Protein AF-A0A6A3IRJ7-F1 (afdb_monomer)

Foldseek 3Di:
DDPVVVVVVVVDDDDAQVVLLVVLLVPDPPDQLSVQCVVVVDSGNVVSVVSSVVRVVVVVVVVVPPPPPPPPPDDDD

Organism: NCBI:txid129364

Mean predicted aligned error: 10.69 Å

Radius of gyration: 22.79 Å; Cα contacts (8 Å, |Δi|>4): 42; chains: 1; bounding box: 54×31×72 Å

Structure (mmCIF, N/CA/C/O backbone):
data_AF-A0A6A3IRJ7-F1
#
_entry.id   AF-A0A6A3IRJ7-F1
#
loop_
_atom_site.group_PDB
_atom_site.id
_atom_site.type_symbol
_atom_site.label_atom_id
_atom_site.label_alt_id
_atom_site.label_comp_id
_atom_site.label_asym_id
_atom_site.label_entity_id
_atom_site.label_seq_id
_atom_site.pdbx_PDB_ins_code
_atom_site.Cartn_x
_atom_site.Cartn_y
_atom_site.Cartn_z
_atom_site.occupancy
_atom_site.B_iso_or_equiv
_atom_site.auth_seq_id
_atom_site.auth_comp_id
_atom_site.auth_asym_id
_atom_site.auth_atom_id
_atom_site.pdbx_PDB_model_num
ATOM 1 N N . MET A 1 1 ? -24.040 21.210 24.553 1.00 64.31 1 MET A N 1
ATOM 2 C CA . MET A 1 1 ? -23.174 20.323 23.750 1.00 64.31 1 MET A CA 1
ATOM 3 C C . MET A 1 1 ? -22.305 21.239 22.903 1.00 64.31 1 MET A C 1
ATOM 5 O O . MET A 1 1 ? -22.872 22.071 22.209 1.00 64.31 1 MET A O 1
ATOM 9 N N . GLU A 1 2 ? -20.982 21.217 23.063 1.00 84.38 2 GLU A N 1
ATOM 10 C CA . GLU A 1 2 ? -20.075 22.076 22.283 1.00 84.38 2 GLU A CA 1
ATOM 11 C C . GLU A 1 2 ? -19.898 21.549 20.853 1.00 84.38 2 GLU A C 1
ATOM 13 O O . GLU A 1 2 ? -19.979 20.342 20.627 1.00 84.38 2 GLU A O 1
ATOM 18 N N . LEU A 1 3 ? -19.656 22.450 19.894 1.00 88.38 3 LEU A N 1
ATOM 19 C CA . LEU A 1 3 ? -19.544 22.137 18.462 1.00 88.38 3 LEU A CA 1
ATOM 20 C C . LEU A 1 3 ? -18.518 21.028 18.178 1.00 88.38 3 LEU A C 1
ATOM 22 O O . LEU A 1 3 ? -18.807 20.113 17.415 1.00 88.38 3 LEU A O 1
ATOM 26 N N . HIS A 1 4 ? -17.376 21.048 18.867 1.00 82.25 4 HIS A N 1
ATOM 27 C CA . HIS A 1 4 ? -16.323 20.043 18.710 1.00 82.25 4 HIS A CA 1
ATOM 28 C C . HIS A 1 4 ? -16.778 18.624 19.102 1.00 82.25 4 HIS A C 1
ATOM 30 O O . HIS A 1 4 ? -16.330 17.643 18.515 1.00 82.25 4 HIS A O 1
ATOM 36 N N . ASN A 1 5 ? -17.701 18.496 20.062 1.00 80.44 5 ASN A N 1
ATOM 37 C CA . ASN A 1 5 ? -18.254 17.200 20.462 1.00 80.44 5 ASN A CA 1
ATOM 38 C C . ASN A 1 5 ? -19.258 16.678 19.430 1.00 80.44 5 ASN A C 1
ATOM 40 O O . ASN A 1 5 ? -19.385 15.468 19.260 1.00 80.44 5 ASN A O 1
ATOM 44 N N . LEU A 1 6 ? -19.954 17.578 18.728 1.00 82.56 6 LEU A N 1
ATOM 45 C CA . LEU A 1 6 ? -20.822 17.207 17.614 1.00 82.56 6 LEU A CA 1
ATOM 46 C C . LEU A 1 6 ? -19.994 16.797 16.390 1.00 82.56 6 LEU A C 1
ATOM 48 O O . LEU A 1 6 ? -20.290 15.776 15.778 1.00 82.56 6 LEU A O 1
ATOM 52 N N . GLU A 1 7 ? -18.930 17.535 16.071 1.00 79.75 7 GLU A N 1
ATOM 53 C CA . GLU A 1 7 ? -17.998 17.179 14.993 1.00 79.75 7 GLU A CA 1
ATOM 54 C C . GLU A 1 7 ? -17.341 15.817 15.234 1.00 79.75 7 GLU A C 1
ATOM 56 O O . GLU A 1 7 ? -17.358 14.965 14.346 1.00 79.75 7 GLU A O 1
ATOM 61 N N . ALA A 1 8 ? -16.849 15.561 16.450 1.00 80.38 8 ALA A N 1
ATOM 62 C CA . ALA A 1 8 ? -16.272 14.267 16.810 1.00 80.38 8 ALA A CA 1
ATOM 63 C C . ALA A 1 8 ? -17.294 13.119 16.721 1.00 80.38 8 ALA A C 1
ATOM 65 O O . ALA A 1 8 ? -16.955 12.026 16.271 1.00 80.38 8 ALA A O 1
ATOM 66 N N . ALA A 1 9 ? -18.553 13.363 17.101 1.00 79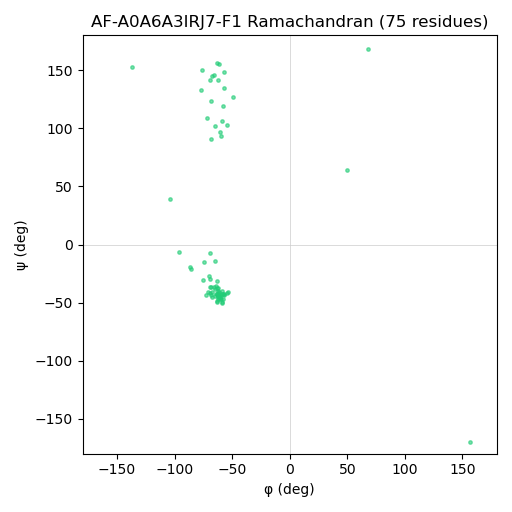.06 9 ALA A N 1
ATOM 67 C CA . ALA A 1 9 ? -19.623 12.371 16.992 1.00 79.06 9 ALA A CA 1
ATOM 68 C C . ALA A 1 9 ? -20.016 12.068 15.533 1.00 79.06 9 ALA A C 1
ATOM 70 O O . ALA A 1 9 ? -20.438 10.952 15.233 1.00 79.06 9 ALA A O 1
ATOM 71 N N . MET A 1 10 ? -19.868 13.040 14.626 1.00 82.56 10 MET A N 1
ATOM 72 C CA . MET A 1 10 ? -20.157 12.877 13.196 1.00 82.56 10 MET A CA 1
ATOM 73 C C . MET A 1 10 ? -18.986 12.296 12.394 1.00 82.56 10 MET A C 1
ATOM 75 O O . MET A 1 10 ? -19.216 11.744 11.321 1.00 82.56 10 MET A O 1
ATOM 79 N N . ALA A 1 11 ? -17.749 12.395 12.893 1.00 82.12 11 ALA A N 1
ATOM 80 C CA . ALA A 1 11 ? -16.548 11.946 12.182 1.00 82.12 11 ALA A CA 1
ATOM 81 C C . ALA A 1 11 ? -16.493 10.421 11.945 1.00 82.12 11 ALA A C 1
ATOM 83 O O . ALA A 1 11 ? -15.710 9.958 11.116 1.00 82.12 11 ALA A O 1
ATOM 84 N N . GLY A 1 12 ? -17.339 9.646 12.634 1.00 80.31 12 GLY A N 1
ATOM 85 C CA . GLY A 1 12 ? -17.324 8.187 12.579 1.00 80.31 12 GLY A CA 1
ATOM 86 C C . GLY A 1 12 ? -16.063 7.595 13.215 1.00 80.31 12 GLY A C 1
ATOM 87 O O . GLY A 1 12 ? -15.105 8.292 13.548 1.00 80.31 12 GLY A O 1
ATOM 88 N N . ALA A 1 13 ? -16.060 6.280 13.431 1.00 85.19 13 ALA A N 1
ATOM 89 C CA . ALA A 1 13 ? -14.861 5.607 13.918 1.00 85.19 13 ALA A CA 1
ATOM 90 C C . ALA A 1 13 ? -13.775 5.591 12.820 1.00 85.19 13 ALA A C 1
ATOM 92 O O . ALA A 1 13 ? -14.104 5.371 11.650 1.00 85.19 13 ALA A O 1
ATOM 93 N N . PRO A 1 14 ? -12.486 5.771 13.167 1.00 86.94 14 PRO A N 1
ATOM 94 C CA . PRO A 1 14 ? -11.394 5.578 12.220 1.00 86.94 14 PRO A CA 1
ATOM 95 C C . PRO A 1 14 ? -11.403 4.166 11.624 1.00 86.94 14 PRO A C 1
ATOM 97 O O . PRO A 1 14 ? -11.759 3.195 12.291 1.00 86.94 14 PRO A O 1
ATOM 100 N N . LEU A 1 15 ? -10.950 4.043 10.376 1.00 93.81 15 LEU A N 1
ATOM 101 C CA . LEU A 1 15 ? -10.781 2.748 9.717 1.00 93.81 15 LEU A CA 1
ATOM 102 C C . LEU A 1 15 ? -9.690 1.911 10.409 1.00 93.81 15 LEU A C 1
ATOM 104 O O . LEU A 1 15 ? -8.675 2.458 10.858 1.00 93.81 15 LEU A O 1
ATOM 108 N N . SER A 1 16 ? -9.872 0.585 10.440 1.00 96.81 16 SER A N 1
ATOM 109 C CA . SER A 1 16 ? -8.836 -0.343 10.911 1.00 96.81 16 SER A CA 1
ATOM 110 C C . SER A 1 16 ? -7.594 -0.290 10.016 1.00 96.81 16 SER A C 1
ATOM 112 O O . SER A 1 16 ? -7.673 0.097 8.847 1.00 96.81 16 SER A O 1
ATOM 114 N N . GLU A 1 17 ? -6.434 -0.674 10.554 1.00 97.56 17 GLU A N 1
ATOM 115 C CA . GLU A 1 17 ? -5.194 -0.743 9.767 1.00 97.56 17 GLU A CA 1
ATOM 116 C C . GLU A 1 17 ? -5.344 -1.675 8.562 1.00 97.56 17 GLU A C 1
ATOM 118 O O . GLU A 1 17 ? -4.990 -1.266 7.462 1.00 97.56 17 GLU A O 1
ATOM 123 N N . ASP A 1 18 ? -5.972 -2.845 8.719 1.00 97.75 18 ASP A N 1
ATOM 124 C CA . ASP A 1 18 ? -6.203 -3.785 7.613 1.00 97.75 18 ASP A CA 1
ATOM 125 C C . ASP A 1 18 ? -6.992 -3.152 6.460 1.00 97.75 18 ASP A C 1
ATOM 127 O O . ASP A 1 18 ? -6.638 -3.310 5.289 1.00 97.75 18 ASP A O 1
ATOM 131 N N . VAL A 1 19 ? -8.042 -2.384 6.781 1.00 97.81 19 VAL A N 1
ATOM 132 C CA . VAL A 1 19 ? -8.842 -1.675 5.772 1.00 97.81 19 VAL A CA 1
ATOM 133 C C . VAL A 1 19 ?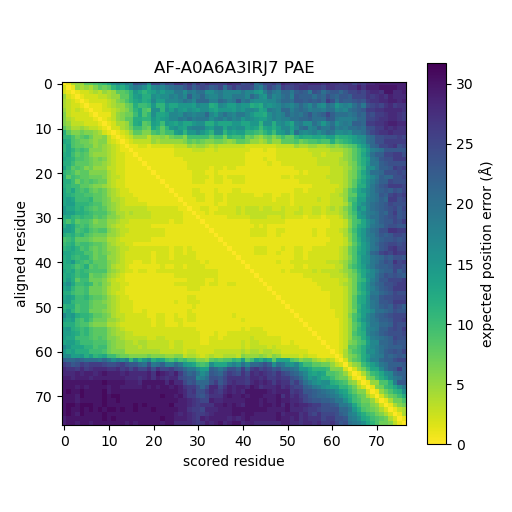 -8.011 -0.579 5.116 1.00 97.81 19 VAL A C 1
ATOM 135 O O . VAL A 1 19 ? -8.010 -0.468 3.891 1.00 97.81 19 VAL A O 1
ATOM 138 N N . LYS A 1 20 ? -7.268 0.212 5.899 1.00 97.81 20 LYS A N 1
ATOM 139 C CA . LYS A 1 20 ? -6.421 1.286 5.359 1.00 97.81 20 LYS A CA 1
ATOM 140 C C . LYS A 1 20 ? -5.321 0.744 4.449 1.00 97.81 20 LYS A C 1
ATOM 142 O O . LYS A 1 20 ? -5.113 1.298 3.374 1.00 97.81 20 LYS A O 1
ATOM 147 N N . VAL A 1 21 ? -4.645 -0.330 4.856 1.00 98.50 21 VAL A N 1
ATOM 148 C CA . VAL A 1 21 ? -3.607 -0.994 4.058 1.00 98.50 21 VAL A CA 1
ATOM 149 C C . VAL A 1 21 ? -4.206 -1.548 2.773 1.00 98.50 21 VAL A C 1
ATOM 151 O O . VAL A 1 21 ? -3.687 -1.266 1.698 1.00 98.50 21 VAL A O 1
ATOM 154 N N . THR A 1 22 ? -5.322 -2.273 2.855 1.00 98.06 22 THR A N 1
ATOM 155 C CA . THR A 1 22 ? -5.947 -2.885 1.673 1.00 98.06 22 THR A CA 1
ATOM 156 C C . THR A 1 22 ? -6.396 -1.830 0.666 1.00 98.06 22 THR A C 1
ATOM 158 O O . THR A 1 22 ? -6.070 -1.936 -0.513 1.00 98.06 22 THR A O 1
ATOM 161 N N . VAL A 1 23 ? -7.077 -0.773 1.125 1.00 98.19 23 VAL A N 1
ATOM 162 C CA . VAL A 1 23 ? -7.515 0.334 0.258 1.00 98.19 23 VAL A CA 1
ATOM 163 C C . VAL A 1 23 ? -6.321 1.067 -0.352 1.00 98.19 23 VAL A C 1
ATOM 165 O O . VAL A 1 23 ? -6.370 1.463 -1.514 1.00 98.19 23 VAL A O 1
ATOM 168 N N . PHE A 1 24 ? -5.231 1.233 0.402 1.00 98.38 24 PHE A N 1
ATOM 169 C CA . PHE A 1 24 ? -4.010 1.822 -0.135 1.00 98.38 24 PHE A CA 1
ATOM 170 C C . PHE A 1 24 ? -3.408 0.963 -1.252 1.00 98.38 24 PHE A C 1
ATOM 172 O O . PHE A 1 24 ? -3.131 1.489 -2.325 1.00 98.38 24 PHE A O 1
ATOM 179 N N . ILE A 1 25 ? -3.243 -0.346 -1.029 1.00 97.88 25 ILE A N 1
ATOM 180 C CA . ILE A 1 25 ? -2.671 -1.278 -2.017 1.00 97.88 25 ILE A CA 1
ATOM 181 C C . ILE A 1 25 ? -3.542 -1.357 -3.282 1.00 97.88 25 ILE A C 1
ATOM 183 O O . ILE A 1 25 ? -3.003 -1.369 -4.389 1.00 97.88 25 ILE A O 1
ATOM 187 N N . ASP A 1 26 ? -4.869 -1.371 -3.131 1.00 97.75 26 ASP A N 1
ATOM 188 C CA . ASP A 1 26 ? -5.822 -1.361 -4.251 1.00 97.75 26 ASP A CA 1
ATOM 189 C C . ASP A 1 26 ? -5.760 -0.047 -5.053 1.00 97.75 26 ASP A C 1
ATOM 191 O O . ASP A 1 26 ? -5.832 -0.046 -6.281 1.00 97.75 26 ASP A O 1
ATOM 195 N N . GLY A 1 27 ? -5.537 1.081 -4.370 1.00 97.69 27 GLY A N 1
ATOM 196 C CA . GLY A 1 27 ? -5.385 2.395 -4.998 1.00 97.69 27 GLY A CA 1
ATOM 197 C C . GLY A 1 27 ? -4.046 2.621 -5.714 1.00 97.69 27 GLY A C 1
ATOM 198 O O . GLY A 1 27 ? -3.921 3.570 -6.496 1.00 97.69 27 GLY A O 1
ATOM 199 N N . VAL A 1 28 ? -3.033 1.783 -5.472 1.00 97.38 28 VAL A N 1
ATOM 200 C CA . VAL A 1 28 ? -1.739 1.865 -6.164 1.00 97.38 28 VAL A CA 1
ATOM 201 C C . VAL A 1 28 ? -1.872 1.284 -7.572 1.00 97.38 28 VAL A C 1
ATOM 203 O O . VAL A 1 28 ? -2.386 0.188 -7.774 1.00 97.38 28 VAL A O 1
ATOM 206 N N . ARG A 1 29 ? -1.357 2.010 -8.575 1.00 96.25 29 ARG A N 1
ATOM 207 C CA . ARG A 1 29 ? -1.326 1.519 -9.962 1.00 96.25 29 ARG A CA 1
ATOM 208 C C . ARG A 1 29 ? -0.568 0.193 -10.036 1.00 96.25 29 ARG A C 1
ATOM 210 O O . ARG A 1 29 ? 0.540 0.093 -9.510 1.00 96.25 29 ARG A O 1
ATOM 217 N N . MET A 1 30 ? -1.132 -0.774 -10.762 1.00 96.06 30 MET A N 1
ATOM 218 C CA . MET A 1 30 ? -0.477 -2.054 -11.055 1.00 96.06 30 MET A CA 1
ATOM 219 C C . MET A 1 30 ? 0.950 -1.818 -11.573 1.00 96.06 30 MET A C 1
ATOM 221 O O . MET A 1 30 ? 1.151 -1.051 -12.519 1.00 96.06 30 MET A O 1
ATOM 225 N N . GLY A 1 31 ? 1.942 -2.462 -10.956 1.00 96.62 31 GLY A N 1
ATOM 226 C CA . GLY A 1 31 ? 3.356 -2.252 -11.274 1.00 96.62 31 GLY A CA 1
ATOM 227 C C . GLY A 1 31 ? 4.294 -2.616 -10.118 1.00 96.62 31 GLY A C 1
ATOM 228 O O . GLY A 1 31 ? 3.839 -3.197 -9.132 1.00 96.62 31 GLY A O 1
ATOM 229 N N . PRO A 1 32 ? 5.594 -2.267 -10.210 1.00 97.81 32 PRO A N 1
ATOM 230 C CA . PRO A 1 32 ? 6.605 -2.659 -9.221 1.00 97.81 32 PRO A CA 1
ATO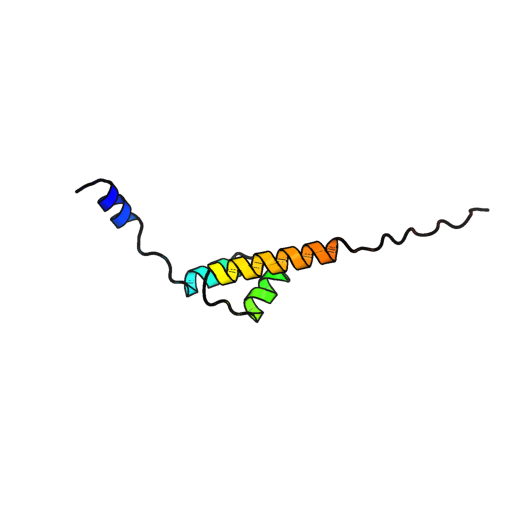M 231 C C . PRO A 1 32 ? 6.245 -2.262 -7.786 1.00 97.81 32 PRO A C 1
ATOM 233 O O . PRO A 1 32 ? 6.340 -3.084 -6.883 1.00 97.81 32 PRO A O 1
ATOM 236 N N . VAL A 1 33 ? 5.713 -1.049 -7.600 1.00 98.38 33 VAL A N 1
ATOM 237 C CA . VAL A 1 33 ? 5.258 -0.540 -6.295 1.00 98.38 33 VAL A CA 1
ATOM 238 C C . VAL A 1 33 ? 4.187 -1.441 -5.679 1.00 98.38 33 VAL A C 1
ATOM 240 O O . VAL A 1 33 ? 4.277 -1.807 -4.510 1.00 98.38 33 VAL A O 1
ATOM 243 N N . GLN A 1 34 ? 3.184 -1.841 -6.463 1.00 98.12 34 GLN A N 1
ATOM 244 C CA . GLN A 1 34 ? 2.122 -2.718 -5.976 1.00 98.12 34 GLN A CA 1
ATOM 245 C C . GLN A 1 34 ? 2.639 -4.138 -5.705 1.00 98.12 34 GLN A C 1
ATOM 247 O O . GLN A 1 34 ? 2.314 -4.726 -4.674 1.00 98.12 34 GLN A O 1
ATOM 252 N N . THR A 1 35 ? 3.489 -4.672 -6.589 1.00 98.38 35 THR A N 1
ATOM 253 C CA . THR A 1 35 ? 4.148 -5.974 -6.398 1.00 98.38 35 THR A CA 1
ATOM 254 C C . THR A 1 35 ? 4.947 -6.005 -5.097 1.00 98.38 35 THR A C 1
ATOM 256 O O . THR A 1 35 ? 4.873 -6.978 -4.347 1.00 98.38 35 THR A O 1
ATOM 259 N N . GLU A 1 36 ? 5.678 -4.933 -4.798 1.00 98.62 36 GLU A N 1
ATOM 260 C CA . GLU A 1 36 ? 6.493 -4.838 -3.591 1.00 98.62 36 GLU A CA 1
ATOM 261 C C . GLU A 1 36 ? 5.638 -4.771 -2.318 1.00 98.62 36 GLU A C 1
ATOM 263 O O . GLU A 1 36 ? 5.969 -5.408 -1.315 1.00 98.62 36 GLU A O 1
ATOM 268 N N . LEU A 1 37 ? 4.491 -4.087 -2.367 1.00 98.62 37 LEU A N 1
ATOM 269 C CA . LEU A 1 37 ? 3.520 -4.075 -1.270 1.00 98.62 37 LEU A CA 1
ATOM 270 C C . LEU A 1 37 ? 2.961 -5.475 -0.982 1.00 98.62 37 LEU A C 1
ATOM 272 O O . LEU A 1 37 ? 2.942 -5.894 0.177 1.00 98.62 37 LEU A O 1
ATOM 276 N N . PHE A 1 38 ? 2.581 -6.233 -2.017 1.00 97.94 38 PHE A N 1
ATOM 277 C CA . PHE A 1 38 ? 2.144 -7.625 -1.852 1.00 97.94 38 PHE A CA 1
ATOM 278 C C . PHE A 1 38 ? 3.259 -8.534 -1.331 1.00 97.94 38 PHE A C 1
ATOM 280 O O . PHE A 1 38 ? 2.996 -9.439 -0.541 1.00 97.94 38 PHE A O 1
ATOM 287 N N . ARG A 1 39 ? 4.511 -8.299 -1.742 1.00 98.44 39 ARG A N 1
ATOM 288 C CA . ARG A 1 39 ? 5.666 -9.086 -1.293 1.00 98.44 39 ARG A CA 1
ATOM 289 C C . ARG A 1 39 ? 5.984 -8.851 0.183 1.00 98.44 39 ARG A C 1
ATOM 291 O O . ARG A 1 39 ? 6.300 -9.804 0.896 1.00 98.44 39 ARG A O 1
ATOM 298 N N . ARG A 1 40 ? 5.950 -7.591 0.629 1.00 98.31 40 ARG A N 1
ATOM 299 C CA . ARG A 1 40 ? 6.339 -7.196 1.992 1.00 98.31 40 ARG A CA 1
ATOM 300 C C . ARG A 1 40 ? 5.213 -7.291 3.016 1.00 98.31 40 ARG A C 1
ATOM 302 O O . ARG A 1 40 ? 5.538 -7.382 4.192 1.00 98.31 40 ARG A O 1
ATOM 309 N N . GLN A 1 41 ?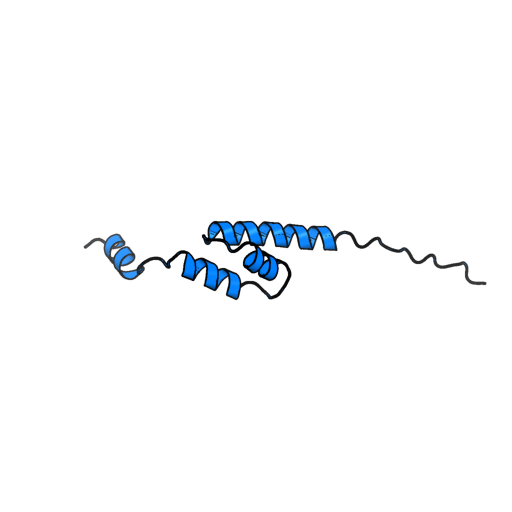 3.951 -7.317 2.581 1.00 98.00 41 GLN A N 1
ATOM 310 C CA . GLN A 1 41 ? 2.770 -7.499 3.437 1.00 98.00 41 GLN A CA 1
ATOM 311 C C . GLN A 1 41 ? 2.772 -6.553 4.657 1.00 98.00 41 GLN A C 1
ATOM 313 O O . GLN A 1 41 ? 2.887 -7.015 5.794 1.00 98.00 41 GLN A O 1
ATOM 318 N N . PRO A 1 42 ? 2.696 -5.224 4.439 1.00 98.44 42 PRO A N 1
ATOM 319 C CA . PRO A 1 42 ? 2.709 -4.260 5.533 1.00 98.44 42 PRO A CA 1
ATOM 320 C C . PRO A 1 42 ? 1.509 -4.447 6.465 1.00 98.44 42 PRO A C 1
ATOM 322 O O . PRO A 1 42 ? 0.390 -4.666 6.007 1.00 98.44 42 PRO A O 1
ATOM 325 N N . ASN A 1 43 ? 1.730 -4.286 7.770 1.00 98.00 43 ASN A N 1
ATOM 326 C CA . ASN A 1 43 ? 0.674 -4.426 8.786 1.00 98.00 43 ASN A CA 1
ATOM 327 C C . ASN A 1 43 ? 0.060 -3.079 9.189 1.00 98.00 43 ASN A C 1
ATOM 329 O O . ASN A 1 43 ? -0.889 -3.028 9.969 1.00 98.00 43 ASN A O 1
ATOM 333 N N . THR A 1 44 ? 0.625 -1.974 8.695 1.00 98.44 44 THR A N 1
ATOM 334 C CA . THR A 1 44 ? 0.129 -0.622 8.963 1.00 98.44 44 THR A CA 1
ATOM 335 C C . THR A 1 44 ? 0.137 0.230 7.704 1.00 98.44 44 THR A C 1
ATOM 337 O O . THR A 1 44 ? 0.964 0.049 6.806 1.00 98.44 44 THR A O 1
ATOM 340 N N . PHE A 1 45 ? -0.752 1.218 7.660 1.00 98.50 45 PHE A N 1
ATOM 341 C CA . PHE A 1 45 ? -0.837 2.175 6.564 1.00 98.50 45 PHE A CA 1
ATOM 342 C C . PHE A 1 45 ? 0.478 2.940 6.368 1.00 98.50 45 PHE A C 1
ATOM 344 O O . PHE A 1 45 ? 0.911 3.149 5.240 1.00 98.50 45 PHE A O 1
ATOM 351 N N . ASN A 1 46 ? 1.148 3.325 7.457 1.00 98.50 46 ASN A N 1
ATOM 352 C CA . ASN A 1 46 ? 2.412 4.058 7.376 1.00 98.50 46 ASN A CA 1
ATOM 353 C C . ASN A 1 46 ? 3.536 3.186 6.791 1.00 98.50 46 ASN A C 1
ATOM 355 O O . ASN A 1 46 ? 4.286 3.637 5.928 1.00 98.50 46 ASN A O 1
ATOM 359 N N . GLU A 1 47 ? 3.605 1.911 7.182 1.00 98.69 47 GLU A N 1
ATOM 360 C CA . GLU A 1 47 ? 4.542 0.959 6.579 1.00 98.69 47 GLU A CA 1
ATOM 361 C C . GLU A 1 47 ? 4.280 0.793 5.075 1.00 98.69 47 GLU A C 1
ATOM 363 O O . GLU A 1 47 ? 5.219 0.845 4.279 1.00 98.69 47 GLU A O 1
ATOM 368 N N . ALA A 1 48 ? 3.010 0.679 4.672 1.00 98.69 48 ALA A N 1
ATOM 369 C CA . ALA A 1 48 ? 2.629 0.607 3.264 1.00 98.69 48 ALA A CA 1
ATOM 370 C C . ALA A 1 48 ? 3.062 1.865 2.485 1.00 98.69 48 ALA A C 1
ATOM 372 O O . ALA A 1 48 ? 3.670 1.756 1.420 1.00 98.69 48 ALA A O 1
ATOM 373 N N . VAL A 1 49 ? 2.834 3.062 3.035 1.00 98.69 49 VAL A N 1
ATOM 374 C CA . VAL A 1 49 ? 3.287 4.325 2.426 1.00 98.69 49 VAL A CA 1
ATOM 375 C C . VAL A 1 49 ? 4.810 4.362 2.299 1.00 98.69 49 VAL A C 1
ATOM 377 O O . VAL A 1 49 ? 5.329 4.704 1.236 1.00 98.69 49 VAL A O 1
ATOM 380 N N . HIS A 1 50 ? 5.537 3.974 3.348 1.00 98.81 50 HIS A N 1
ATOM 381 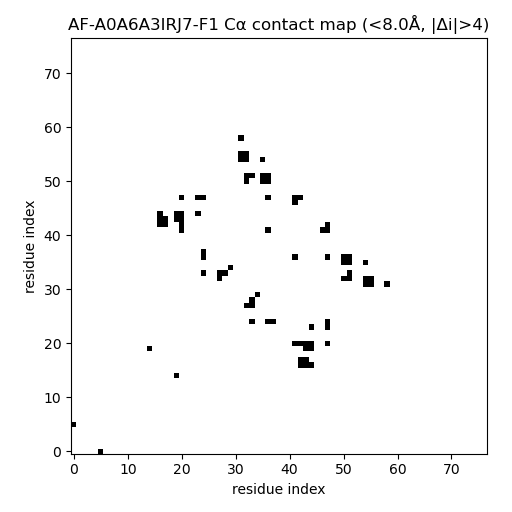C CA . HIS A 1 50 ? 6.997 3.975 3.338 1.00 98.81 50 HIS A CA 1
ATOM 382 C C . HIS A 1 50 ? 7.571 3.022 2.278 1.00 98.81 50 HIS A C 1
ATOM 384 O O . HIS A 1 50 ? 8.480 3.401 1.537 1.00 98.81 50 HIS A O 1
ATOM 390 N N . ILE A 1 51 ? 7.012 1.812 2.160 1.00 98.69 51 ILE A N 1
ATOM 391 C CA . ILE A 1 51 ? 7.384 0.844 1.118 1.00 98.69 51 ILE A CA 1
ATOM 392 C C . ILE A 1 51 ? 7.113 1.423 -0.270 1.00 98.69 51 ILE A C 1
ATOM 394 O O . ILE A 1 51 ? 7.987 1.369 -1.134 1.00 98.69 51 ILE A O 1
ATOM 398 N N . ALA A 1 52 ? 5.932 2.010 -0.474 1.00 98.5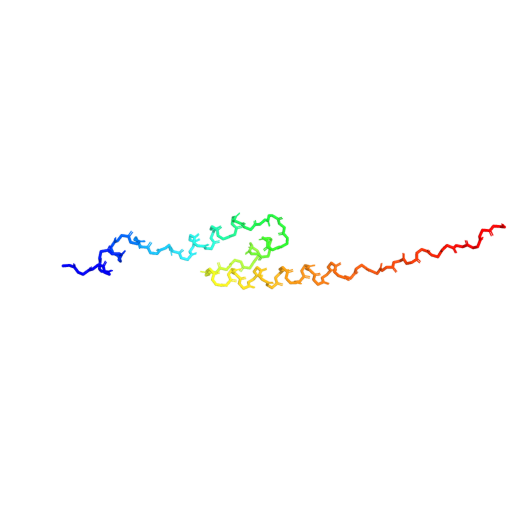6 52 ALA A N 1
ATOM 399 C CA . ALA A 1 52 ? 5.555 2.550 -1.771 1.00 98.56 52 ALA A CA 1
ATOM 400 C C . ALA A 1 52 ? 6.487 3.683 -2.225 1.00 98.56 52 ALA A C 1
ATOM 402 O O . ALA A 1 52 ? 6.901 3.716 -3.383 1.00 98.56 52 ALA A O 1
ATOM 403 N N . MET A 1 53 ? 6.858 4.580 -1.307 1.00 98.50 53 MET A N 1
ATOM 404 C CA . MET A 1 53 ? 7.808 5.661 -1.582 1.00 98.50 53 MET A CA 1
ATOM 405 C C . MET A 1 53 ? 9.205 5.133 -1.925 1.00 98.50 53 MET A C 1
ATOM 407 O O . MET A 1 53 ? 9.846 5.646 -2.843 1.00 98.50 53 MET A O 1
ATOM 411 N N . LEU A 1 54 ? 9.681 4.118 -1.196 1.00 98.44 54 LEU A N 1
ATOM 412 C CA . LEU A 1 54 ? 10.995 3.527 -1.437 1.00 98.44 54 LEU A CA 1
ATOM 413 C C . LEU A 1 54 ? 11.063 2.848 -2.811 1.00 98.44 54 LEU A C 1
ATOM 415 O O . LEU A 1 54 ? 12.032 3.048 -3.545 1.00 98.44 54 LEU A O 1
ATOM 419 N N . GLU A 1 55 ? 10.034 2.081 -3.171 1.00 98.31 55 GLU A N 1
ATOM 420 C CA . GLU A 1 55 ? 9.989 1.384 -4.457 1.00 98.31 55 GLU A CA 1
ATOM 421 C C . GLU A 1 55 ? 9.795 2.357 -5.628 1.00 98.31 55 GLU A C 1
ATOM 423 O O . GLU A 1 55 ? 10.486 2.236 -6.637 1.00 98.31 55 GLU A O 1
ATOM 428 N N . ASP A 1 56 ? 8.945 3.383 -5.495 1.00 97.38 56 ASP A N 1
ATOM 429 C CA . ASP A 1 56 ? 8.802 4.425 -6.527 1.00 97.38 56 ASP A CA 1
ATOM 430 C C . ASP A 1 56 ? 10.141 5.136 -6.788 1.00 97.38 56 ASP A C 1
ATOM 432 O O . ASP A 1 56 ? 10.541 5.3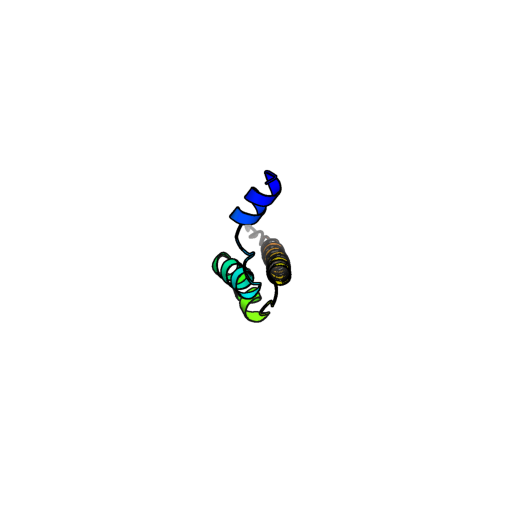27 -7.941 1.00 97.38 56 ASP A O 1
ATOM 436 N N . HIS A 1 57 ? 10.892 5.447 -5.727 1.00 96.94 57 HIS A N 1
ATOM 437 C CA . HIS A 1 57 ? 12.237 6.001 -5.856 1.00 96.94 57 HIS A CA 1
ATOM 438 C C . HIS A 1 57 ? 13.205 5.031 -6.554 1.00 96.94 57 HIS A C 1
ATOM 440 O O . HIS A 1 57 ? 13.984 5.456 -7.413 1.00 96.94 57 HIS A O 1
ATOM 446 N N . CYS A 1 58 ? 13.166 3.741 -6.208 1.00 96.00 58 CYS A N 1
ATOM 447 C CA . CYS A 1 58 ? 13.985 2.702 -6.834 1.00 96.00 58 CYS A CA 1
ATOM 448 C C . CYS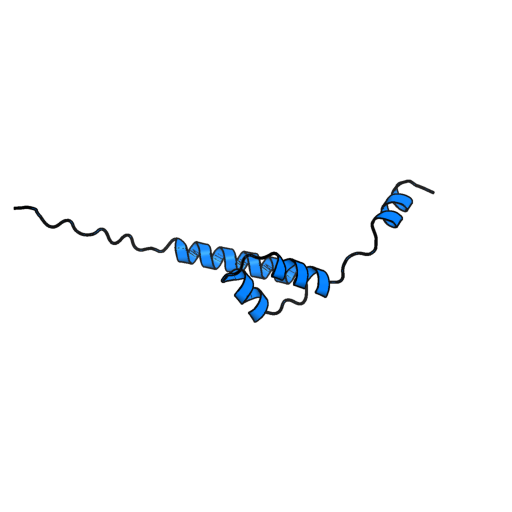 A 1 58 ? 13.719 2.619 -8.346 1.00 96.00 58 CYS A C 1
ATOM 450 O O . CYS A 1 58 ? 14.648 2.727 -9.151 1.00 96.00 58 CYS A O 1
ATOM 452 N N . VAL A 1 59 ? 12.444 2.538 -8.736 1.00 95.00 59 VAL A N 1
ATOM 453 C CA . VAL A 1 59 ? 12.008 2.483 -10.139 1.00 95.00 59 VAL A CA 1
ATOM 454 C C . VAL A 1 59 ? 12.478 3.711 -10.914 1.00 95.00 59 VAL A C 1
ATOM 456 O O . VAL A 1 59 ? 13.081 3.570 -11.979 1.00 95.00 59 VAL A O 1
ATOM 459 N N . ARG A 1 60 ? 12.259 4.919 -10.380 1.00 93.44 60 ARG A N 1
ATOM 460 C CA . ARG A 1 60 ? 12.706 6.167 -11.027 1.00 93.44 60 ARG A CA 1
ATOM 461 C C . ARG A 1 60 ? 14.224 6.221 -11.179 1.00 93.44 60 ARG A C 1
ATOM 463 O O . ARG A 1 60 ? 14.723 6.635 -12.224 1.00 93.44 60 ARG A O 1
ATOM 470 N N . SER A 1 61 ? 14.952 5.776 -10.157 1.00 93.56 61 SER A N 1
ATOM 471 C CA . SER A 1 61 ? 16.419 5.735 -10.167 1.00 93.56 61 SER A CA 1
ATOM 472 C C . SER A 1 61 ? 16.962 4.761 -11.218 1.00 93.56 61 SER A C 1
ATOM 474 O O . SER A 1 61 ? 17.947 5.066 -11.892 1.00 93.56 61 SER A O 1
ATOM 476 N N . ALA A 1 62 ? 16.299 3.615 -11.400 1.00 90.31 62 ALA A N 1
ATOM 477 C CA . ALA A 1 62 ? 16.637 2.643 -12.438 1.00 90.31 62 ALA A CA 1
ATOM 478 C C . ALA A 1 62 ? 16.320 3.162 -13.854 1.00 90.31 62 ALA A C 1
ATOM 480 O O . ALA A 1 62 ? 17.081 2.916 -14.787 1.00 90.31 62 ALA A O 1
ATOM 481 N N . GLN A 1 63 ? 15.232 3.921 -14.020 1.00 84.44 63 GLN A N 1
ATOM 482 C CA . GLN A 1 63 ? 14.834 4.502 -15.311 1.00 84.44 63 GLN A CA 1
ATOM 483 C C . GLN A 1 63 ? 15.757 5.634 -15.788 1.00 84.44 63 GLN A C 1
ATOM 485 O O . GLN A 1 63 ? 15.908 5.825 -16.991 1.00 84.44 63 GLN A O 1
ATOM 490 N N . GLY A 1 64 ? 16.413 6.354 -14.872 1.00 64.56 64 GLY A N 1
ATOM 491 C CA . GLY A 1 64 ? 17.411 7.378 -15.211 1.00 64.56 64 GLY A CA 1
ATOM 492 C C . GLY A 1 64 ? 18.724 6.833 -15.797 1.00 64.56 64 GLY A C 1
ATOM 493 O O . GLY A 1 64 ? 19.552 7.618 -16.248 1.00 64.56 64 GLY A O 1
ATOM 494 N N . HIS A 1 65 ? 18.919 5.509 -15.809 1.00 57.66 65 HIS A N 1
ATOM 495 C CA . HIS A 1 65 ? 20.124 4.825 -16.291 1.00 57.66 65 HIS A CA 1
ATOM 496 C C . HIS A 1 65 ? 19.946 4.178 -17.675 1.00 57.66 65 HIS A C 1
ATOM 498 O O . HIS A 1 65 ? 20.475 3.098 -17.928 1.00 57.66 65 HIS A O 1
ATOM 504 N N . THR A 1 66 ? 19.244 4.811 -18.616 1.00 55.78 66 THR A N 1
ATOM 505 C CA . THR A 1 66 ? 19.442 4.440 -20.025 1.00 55.78 66 THR A CA 1
ATOM 506 C C . THR A 1 66 ? 20.814 4.967 -20.461 1.00 55.78 66 THR A C 1
ATOM 508 O O . THR A 1 66 ? 20.949 6.189 -20.575 1.00 55.78 66 THR A O 1
ATOM 511 N N . PRO A 1 67 ? 21.848 4.127 -20.699 1.00 52.22 67 PRO A N 1
ATOM 512 C CA . PRO A 1 67 ? 23.030 4.610 -21.390 1.00 52.22 67 PRO A CA 1
ATOM 513 C C . PRO A 1 67 ? 22.554 5.135 -22.741 1.00 52.22 67 PRO A C 1
ATOM 515 O O . PRO A 1 67 ? 21.949 4.405 -23.527 1.00 52.22 67 PRO A O 1
ATOM 518 N N . HIS A 1 68 ? 22.774 6.424 -22.977 1.00 52.41 68 HIS A N 1
ATOM 519 C CA . HIS A 1 68 ? 22.675 7.008 -24.299 1.00 52.41 68 HIS A CA 1
ATOM 520 C C . HIS A 1 68 ? 23.693 6.266 -25.172 1.00 52.41 68 HIS A C 1
ATOM 522 O O . HIS A 1 68 ? 24.882 6.577 -25.159 1.00 52.41 68 HIS A O 1
ATOM 528 N N . VAL A 1 69 ? 23.249 5.214 -25.863 1.00 54.88 69 VAL A N 1
ATOM 529 C CA . VAL A 1 69 ? 23.986 4.661 -26.994 1.00 54.88 69 VAL A CA 1
ATOM 530 C C . VAL A 1 69 ? 23.896 5.739 -28.059 1.00 54.88 69 VAL A C 1
ATOM 532 O O . VAL A 1 69 ? 22.931 5.814 -28.815 1.00 54.88 69 VAL A O 1
ATOM 535 N N . GLU A 1 70 ? 24.882 6.630 -28.043 1.00 50.94 70 GLU A N 1
ATOM 536 C CA . GLU A 1 70 ? 25.193 7.489 -29.168 1.00 50.94 70 GLU A CA 1
ATOM 537 C C . GLU A 1 70 ? 25.548 6.533 -30.305 1.00 50.94 70 GLU A C 1
ATOM 539 O O . GLU A 1 70 ? 26.628 5.939 -30.342 1.00 50.94 70 GLU A O 1
ATOM 544 N N . ALA A 1 71 ? 24.559 6.252 -31.153 1.00 53.00 71 ALA A N 1
ATOM 545 C CA . ALA A 1 71 ? 24.777 5.525 -32.382 1.00 53.00 71 ALA A CA 1
ATOM 546 C C . ALA A 1 71 ? 25.797 6.344 -33.171 1.00 53.00 71 ALA A C 1
ATOM 548 O O . ALA A 1 71 ? 25.492 7.432 -33.647 1.00 53.00 71 ALA A O 1
ATOM 549 N N . SER A 1 72 ? 27.029 5.842 -33.225 1.00 55.56 72 SER A N 1
ATOM 550 C CA . SER A 1 72 ? 28.086 6.376 -34.068 1.00 55.56 72 SER A CA 1
ATOM 551 C C . SER A 1 72 ? 27.557 6.420 -35.501 1.00 55.56 72 SER A C 1
ATOM 553 O O . SER A 1 72 ? 27.450 5.386 -36.162 1.00 55.56 72 SER A O 1
ATOM 555 N N . GLU A 1 73 ? 27.181 7.610 -35.965 1.00 57.12 73 GLU A N 1
ATOM 556 C CA . GLU A 1 73 ? 26.984 7.871 -37.383 1.00 57.12 73 GLU A CA 1
ATOM 557 C C . GLU A 1 73 ? 28.361 7.726 -38.039 1.00 57.12 73 GLU A C 1
ATOM 559 O O . GLU A 1 73 ? 29.255 8.558 -37.877 1.00 57.12 73 GLU A O 1
ATOM 564 N N . GLY A 1 74 ? 28.570 6.581 -38.691 1.00 59.72 74 GLY A N 1
ATOM 565 C CA . GLY A 1 74 ? 29.748 6.333 -39.514 1.00 59.72 74 GLY A CA 1
ATOM 566 C C . GLY A 1 74 ? 29.814 7.327 -40.681 1.00 59.72 74 GLY A C 1
ATOM 567 O O . GLY A 1 74 ? 28.781 7.856 -41.095 1.00 59.72 74 GLY A O 1
ATOM 568 N N . PRO A 1 75 ? 31.011 7.598 -41.227 1.00 64.69 75 PRO A N 1
ATOM 569 C CA . PRO A 1 75 ? 31.175 8.631 -42.236 1.00 64.69 75 PRO A CA 1
ATOM 570 C C . PRO A 1 75 ? 30.482 8.207 -43.537 1.00 64.69 75 PRO A C 1
ATOM 572 O O . PRO A 1 75 ? 30.764 7.143 -44.091 1.00 64.69 75 PRO A O 1
ATOM 575 N N . THR A 1 76 ? 29.560 9.043 -44.008 1.00 56.31 76 THR A N 1
ATOM 576 C CA . THR A 1 76 ? 28.902 8.904 -45.314 1.00 56.31 76 THR A CA 1
ATOM 577 C C . THR A 1 76 ? 29.922 9.150 -46.448 1.00 56.31 76 THR A C 1
ATOM 579 O O . THR A 1 76 ? 30.815 9.976 -46.242 1.00 56.31 76 THR A O 1
ATOM 582 N N . PRO A 1 77 ? 29.831 8.446 -47.602 1.00 69.06 77 PRO A N 1
ATOM 583 C CA . PRO A 1 77 ? 30.856 8.446 -48.660 1.00 69.06 77 PRO A CA 1
ATOM 584 C C . PRO A 1 77 ? 31.109 9.789 -49.349 1.00 69.06 77 PRO A C 1
ATOM 586 O O . PRO A 1 77 ? 30.151 10.585 -49.474 1.00 69.06 77 PRO A O 1
#

Sequence (77 aa):
MELHNLEAAMAGAPLSEDVKVTVFIDGVRMGPVQTELFRRQPNTFNEAVHIAMLEDHCVRSAQGHTPHVEASEGPTP

Secondary struct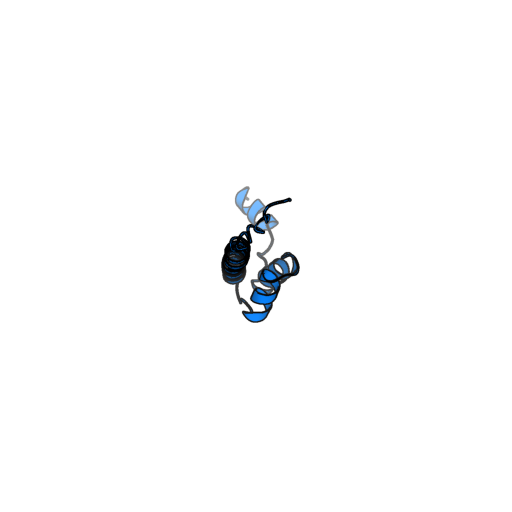ure (DSSP, 8-state):
--HHHHHHHHS-PPPPHHHHHHHHHHHSPTTHHHHHHHHH--SSHHHHHHHHHHHHHHHHHHHTT--------PPP-

pLDDT: mean 87.09, std 15.66, range [50.94, 98.81]

Solvent-accessible surface area (backbone atoms only — not comparable to full-atom values): 4777 Å² total; per-residue (Å²): 135,58,70,70,62,53,51,59,67,68,67,58,82,81,78,53,44,69,56,47,30,50,54,50,54,70,70,41,67,88,50,70,42,36,54,49,48,69,72,66,58,56,81,34,45,67,54,42,52,52,51,38,55,53,39,48,51,50,53,54,60,59,64,72,63,67,78,80,74,74,74,79,79,69,86,78,135